Protein AF-A0A7X8EZ21-F1 (afdb_monomer_lite)

Foldseek 3Di:
DWDDPVAWIWDDDPFKIKTWGWDQPPPPPDPDRQAIKIKIWMWTADPVRDTHTDDIDIDGDPDPVVVVVVNQVVVCVRVVHRDDDPD

pLDDT: mean 82.59, std 12.91, range [47.0, 95.5]

Structure (mmCIF, N/CA/C/O backbone):
data_AF-A0A7X8EZ21-F1
#
_entry.id   AF-A0A7X8EZ21-F1
#
loop_
_atom_site.group_PDB
_atom_site.id
_atom_site.type_symbol
_atom_site.label_atom_id
_atom_site.labe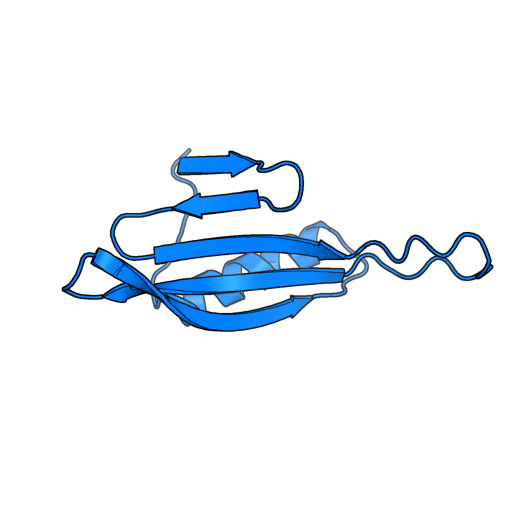l_alt_id
_atom_site.label_comp_id
_atom_site.label_asym_id
_atom_site.label_entity_id
_atom_site.label_seq_id
_atom_site.pdbx_PDB_ins_code
_atom_site.Cartn_x
_atom_site.Cartn_y
_atom_site.Cartn_z
_atom_site.occupancy
_atom_site.B_iso_or_equiv
_atom_site.auth_seq_id
_atom_site.auth_comp_id
_atom_site.auth_asym_id
_atom_site.auth_atom_id
_atom_site.pdbx_PDB_model_num
ATOM 1 N N . MET A 1 1 ? 5.814 -1.656 11.030 1.00 71.69 1 MET A N 1
ATOM 2 C CA . MET A 1 1 ? 6.770 -2.776 10.828 1.00 71.69 1 MET A CA 1
ATOM 3 C C . MET A 1 1 ? 6.497 -3.407 9.471 1.00 71.69 1 MET A C 1
ATOM 5 O O . MET A 1 1 ? 5.325 -3.523 9.125 1.00 71.69 1 MET A O 1
ATOM 9 N N . ALA A 1 2 ? 7.536 -3.766 8.712 1.00 81.81 2 ALA A N 1
ATOM 10 C CA . ALA A 1 2 ? 7.405 -4.435 7.416 1.00 81.81 2 ALA A CA 1
ATOM 11 C C . ALA A 1 2 ? 7.790 -5.917 7.542 1.00 81.81 2 ALA A C 1
ATOM 13 O O . ALA A 1 2 ? 8.809 -6.233 8.156 1.00 81.81 2 ALA A O 1
ATOM 14 N N . VAL A 1 3 ? 6.982 -6.817 6.982 1.00 86.06 3 VAL A N 1
ATOM 15 C CA . VAL A 1 3 ? 7.205 -8.270 7.001 1.00 86.06 3 VAL A CA 1
ATOM 16 C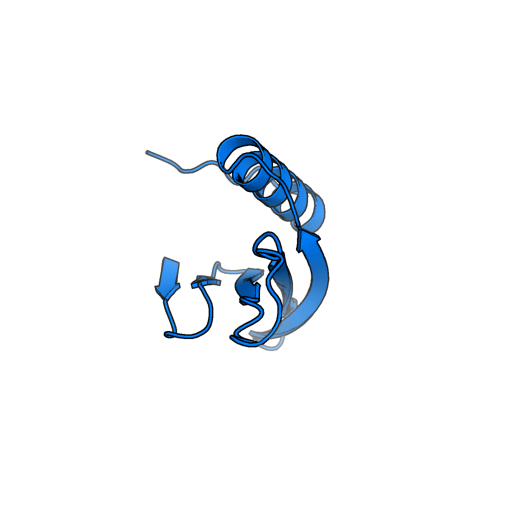 C . VAL A 1 3 ? 7.028 -8.816 5.589 1.00 86.06 3 VAL A C 1
ATOM 18 O O . VAL A 1 3 ? 5.993 -8.605 4.961 1.00 86.06 3 VAL A O 1
ATOM 21 N N . ASN A 1 4 ? 8.032 -9.531 5.083 1.00 85.50 4 ASN A N 1
ATOM 22 C CA . ASN A 1 4 ? 7.919 -10.279 3.834 1.00 85.50 4 ASN A CA 1
ATOM 23 C C . ASN A 1 4 ? 7.374 -11.682 4.134 1.00 85.50 4 ASN A C 1
ATOM 25 O O . ASN A 1 4 ? 7.972 -12.428 4.906 1.00 85.50 4 ASN A O 1
ATOM 29 N N . THR A 1 5 ? 6.244 -12.034 3.527 1.00 85.00 5 THR A N 1
ATOM 30 C CA . THR A 1 5 ? 5.560 -13.323 3.733 1.00 85.00 5 THR A CA 1
ATOM 31 C C . THR A 1 5 ? 5.983 -14.405 2.732 1.00 85.00 5 THR A C 1
ATOM 33 O O . THR A 1 5 ? 5.449 -15.509 2.752 1.00 85.00 5 THR A O 1
ATOM 36 N N . GLY A 1 6 ? 6.899 -14.092 1.811 1.00 81.50 6 GLY A N 1
ATOM 37 C CA . GLY A 1 6 ? 7.243 -14.926 0.656 1.00 81.50 6 GLY A CA 1
ATOM 38 C C . GLY A 1 6 ? 6.275 -14.775 -0.524 1.00 81.50 6 GLY A C 1
ATOM 39 O O . GLY A 1 6 ? 6.616 -15.167 -1.636 1.00 81.50 6 GLY A O 1
ATOM 40 N N . GLN A 1 7 ? 5.100 -14.175 -0.309 1.00 82.44 7 GLN A N 1
ATOM 41 C CA . GLN A 1 7 ? 4.108 -13.885 -1.354 1.00 82.44 7 GLN A CA 1
ATOM 42 C C . GLN A 1 7 ? 3.814 -12.388 -1.495 1.00 82.44 7 GLN A C 1
ATOM 44 O O . GLN A 1 7 ? 3.534 -11.899 -2.589 1.00 82.44 7 GLN A O 1
ATOM 49 N N . SER A 1 8 ? 3.876 -11.656 -0.385 1.00 87.94 8 SER A N 1
ATOM 50 C CA . SER A 1 8 ? 3.629 -10.221 -0.333 1.00 87.94 8 SER A CA 1
ATOM 51 C C . SER A 1 8 ? 4.482 -9.541 0.726 1.00 87.94 8 SER A C 1
A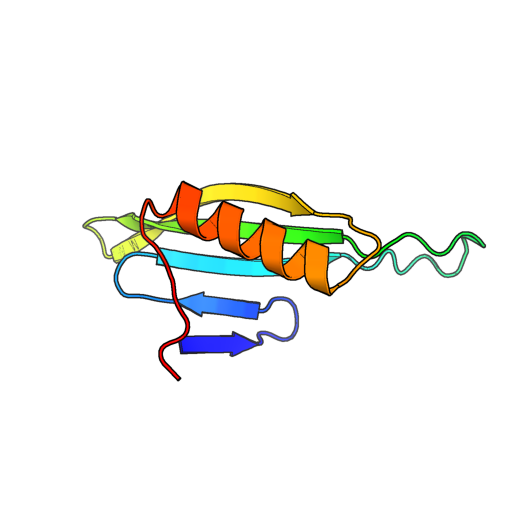TOM 53 O O . SER A 1 8 ? 4.884 -10.148 1.725 1.00 87.94 8 SER A O 1
ATOM 55 N N . LEU A 1 9 ? 4.733 -8.255 0.509 1.00 90.38 9 LEU A N 1
ATOM 56 C CA . LEU A 1 9 ? 5.309 -7.376 1.512 1.00 90.38 9 LEU A CA 1
ATOM 57 C C . LEU A 1 9 ? 4.171 -6.717 2.294 1.00 90.38 9 LEU A C 1
ATOM 59 O O . LEU A 1 9 ? 3.327 -6.037 1.711 1.00 90.38 9 LEU A O 1
ATOM 63 N N . VAL A 1 10 ? 4.138 -6.934 3.605 1.00 89.81 10 VAL A N 1
ATOM 64 C CA . VAL A 1 10 ? 3.059 -6.480 4.485 1.00 89.81 10 VAL A CA 1
ATOM 65 C C . VAL A 1 10 ? 3.581 -5.427 5.450 1.00 89.81 10 VAL A C 1
ATOM 67 O O . VAL A 1 10 ? 4.547 -5.661 6.173 1.00 89.81 10 VAL A O 1
ATOM 70 N N . PHE A 1 11 ? 2.909 -4.284 5.500 1.00 89.69 11 PHE A N 1
ATOM 71 C CA . PHE A 1 11 ? 3.154 -3.206 6.447 1.00 89.69 11 PHE A CA 1
ATOM 72 C C . PHE A 1 11 ? 1.974 -3.112 7.400 1.00 89.69 11 PHE A C 1
ATOM 74 O O . PHE A 1 11 ? 0.829 -3.016 6.964 1.00 89.69 11 PHE A O 1
ATOM 81 N N . VAL A 1 12 ? 2.251 -3.118 8.700 1.00 87.69 12 VAL A N 1
ATOM 82 C CA . VAL A 1 12 ? 1.222 -2.944 9.731 1.00 87.69 12 VAL A CA 1
ATOM 83 C C . VAL A 1 12 ? 1.585 -1.754 10.610 1.00 87.69 12 VAL A C 1
ATOM 85 O O . VAL A 1 12 ? 2.725 -1.645 11.088 1.00 87.69 12 VAL A O 1
ATOM 88 N N . SER A 1 13 ? 0.608 -0.869 10.789 1.00 87.19 13 SER A N 1
ATOM 89 C CA . SER A 1 13 ? 0.572 0.204 11.778 1.00 87.19 13 SER A CA 1
ATOM 90 C C . SER A 1 13 ? -0.592 -0.024 12.750 1.00 87.19 13 SER A C 1
ATOM 92 O O . SER A 1 13 ? -1.270 -1.052 12.698 1.00 87.19 13 SER A O 1
ATOM 94 N N . GLU A 1 14 ? -0.806 0.918 13.666 1.00 87.88 14 GLU A N 1
ATOM 95 C CA . GLU A 1 14 ? -1.887 0.838 14.649 1.00 87.88 14 GLU A CA 1
ATOM 96 C C . GLU A 1 14 ? -3.270 0.739 13.991 1.00 87.88 14 GLU A C 1
ATOM 98 O O . GLU A 1 14 ? -4.062 -0.122 14.379 1.00 87.88 14 GLU A O 1
ATOM 103 N N . ASP A 1 15 ? -3.507 1.550 12.956 1.00 90.94 15 ASP A N 1
ATOM 104 C CA . ASP A 1 15 ? -4.809 1.696 12.296 1.00 90.94 15 ASP A CA 1
ATOM 105 C C . ASP A 1 15 ? -4.883 1.047 10.911 1.00 90.94 15 ASP A C 1
ATOM 107 O O . ASP A 1 15 ? -5.980 0.829 10.386 1.00 90.94 15 ASP A O 1
ATOM 111 N N . TRP A 1 16 ? -3.739 0.738 10.294 1.00 92.25 16 TRP A N 1
ATOM 112 C CA . TRP A 1 16 ? -3.683 0.343 8.889 1.00 92.25 16 TRP A CA 1
ATOM 113 C C . TRP A 1 16 ? -2.838 -0.903 8.667 1.00 92.25 16 TRP A C 1
ATOM 115 O O . TRP A 1 16 ? -1.786 -1.099 9.272 1.00 92.25 16 TRP A O 1
ATOM 125 N N . LYS A 1 17 ? -3.287 -1.729 7.725 1.00 92.69 17 LYS A N 1
ATOM 126 C CA . LYS A 1 17 ? -2.481 -2.784 7.119 1.00 92.69 17 LYS A CA 1
ATOM 127 C C . LYS A 1 17 ? -2.392 -2.510 5.625 1.00 92.69 17 LYS A C 1
ATOM 129 O O . LYS A 1 17 ? -3.411 -2.270 4.984 1.00 92.69 17 LYS A O 1
ATOM 134 N N . VAL A 1 18 ? -1.192 -2.572 5.069 1.00 93.38 18 VAL A N 1
ATOM 135 C CA . VAL A 1 18 ? -0.939 -2.454 3.633 1.00 93.38 18 VAL A CA 1
ATOM 136 C C . VAL A 1 18 ? -0.238 -3.716 3.163 1.00 93.38 18 VAL A C 1
ATOM 138 O O . VAL A 1 18 ? 0.711 -4.166 3.795 1.00 93.38 18 VAL A O 1
ATOM 141 N N . GLU A 1 19 ? -0.688 -4.291 2.058 1.00 94.25 19 GLU A N 1
ATOM 142 C CA . GLU A 1 19 ? -0.055 -5.449 1.432 1.00 94.25 19 GLU A CA 1
ATOM 143 C C . GLU A 1 19 ? 0.316 -5.118 -0.012 1.00 94.25 19 GLU A C 1
ATOM 145 O O . GLU A 1 19 ? -0.533 -4.657 -0.778 1.00 94.25 19 GLU A O 1
ATOM 150 N N . LEU A 1 20 ? 1.561 -5.396 -0.392 1.00 92.44 20 LEU A N 1
ATOM 151 C CA . LEU A 1 20 ? 2.045 -5.318 -1.766 1.00 92.44 20 LEU A CA 1
ATOM 152 C C . LEU A 1 20 ? 2.285 -6.719 -2.306 1.00 92.44 20 LEU A C 1
ATOM 154 O O . LEU A 1 20 ? 3.120 -7.463 -1.792 1.00 92.44 20 LEU A O 1
ATOM 158 N N . TRP A 1 21 ? 1.559 -7.058 -3.359 1.00 92.06 21 TRP A N 1
ATOM 159 C CA . TRP A 1 21 ? 1.632 -8.343 -4.031 1.00 92.06 21 TRP A CA 1
ATOM 160 C C . TRP A 1 21 ? 2.267 -8.150 -5.400 1.00 92.06 21 TRP A C 1
ATOM 162 O O . TRP A 1 21 ? 1.753 -7.392 -6.223 1.00 92.06 21 TRP A O 1
ATOM 172 N N . GLU A 1 22 ? 3.367 -8.848 -5.660 1.00 86.94 22 GLU A N 1
ATOM 173 C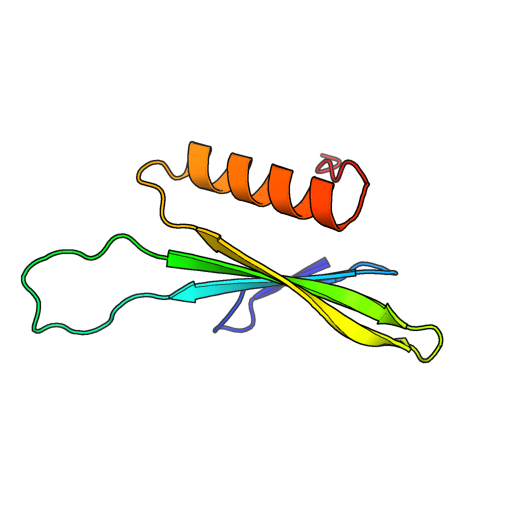 CA . GLU A 1 22 ? 3.953 -8.875 -6.994 1.00 86.94 22 GLU A CA 1
ATOM 174 C C . GLU A 1 22 ? 3.290 -9.974 -7.824 1.00 86.94 22 GLU A C 1
ATOM 176 O O . GLU A 1 22 ? 3.360 -11.160 -7.505 1.00 86.94 22 GLU A O 1
ATOM 181 N N . HIS A 1 23 ? 2.652 -9.580 -8.918 1.00 82.50 23 HIS A N 1
ATOM 182 C CA . HIS A 1 23 ? 2.092 -10.494 -9.897 1.00 82.50 23 HIS A CA 1
ATOM 183 C C . HIS A 1 23 ? 3.086 -10.626 -11.054 1.00 82.50 23 HIS A C 1
ATOM 185 O O . HIS A 1 23 ? 3.122 -9.801 -11.971 1.00 82.50 23 HIS A O 1
ATOM 191 N N . ARG A 1 24 ? 3.906 -11.682 -11.011 1.00 70.62 24 ARG A N 1
ATOM 192 C CA . ARG A 1 24 ? 4.719 -12.108 -12.156 1.00 70.62 24 ARG A CA 1
ATOM 193 C C . ARG A 1 24 ? 3.901 -13.084 -12.988 1.00 70.62 24 ARG A C 1
ATOM 195 O O . ARG A 1 24 ? 3.488 -14.126 -12.488 1.00 70.62 24 ARG A O 1
ATOM 202 N N . ASN A 1 25 ? 3.677 -12.765 -14.257 1.00 62.75 25 ASN A N 1
ATOM 203 C CA . ASN A 1 25 ? 3.120 -13.729 -15.199 1.00 62.75 25 ASN A CA 1
ATOM 204 C C . ASN A 1 25 ? 4.208 -14.782 -15.468 1.00 62.75 25 ASN A C 1
ATOM 206 O O . ASN A 1 25 ? 5.167 -14.526 -16.189 1.00 62.75 25 ASN A O 1
ATOM 210 N N . THR A 1 26 ? 4.108 -15.943 -14.821 1.00 57.78 26 THR A N 1
ATOM 211 C CA . THR A 1 26 ? 5.107 -17.026 -14.890 1.00 57.78 26 THR A CA 1
ATOM 212 C C . THR A 1 26 ? 4.977 -17.888 -16.146 1.00 57.78 26 THR A C 1
ATOM 214 O O . THR A 1 26 ? 5.641 -18.917 -16.269 1.00 57.78 26 THR A O 1
ATOM 217 N N . THR A 1 27 ? 4.140 -17.483 -17.103 1.00 57.09 27 THR A N 1
ATOM 218 C CA . THR A 1 27 ? 3.915 -18.220 -18.342 1.00 57.09 27 THR A CA 1
ATOM 219 C C . THR A 1 27 ? 5.155 -18.143 -19.235 1.00 57.09 27 THR A C 1
ATOM 221 O O . THR A 1 27 ? 5.288 -17.258 -20.076 1.00 57.09 27 THR A O 1
ATOM 224 N N . PHE A 1 28 ? 6.044 -19.128 -19.082 1.00 55.72 28 PHE A N 1
ATOM 225 C CA . PHE A 1 28 ? 7.247 -19.364 -19.898 1.00 55.72 28 PHE A CA 1
ATOM 226 C C . PHE A 1 28 ? 6.975 -19.427 -21.418 1.00 55.72 28 PHE A C 1
ATOM 228 O O . PHE A 1 28 ? 7.906 -19.366 -22.213 1.00 55.72 28 PHE A O 1
ATOM 235 N N . ALA A 1 29 ? 5.708 -19.560 -21.827 1.00 57.62 29 ALA A N 1
ATOM 236 C CA . ALA A 1 29 ? 5.279 -19.727 -23.214 1.00 57.62 29 ALA A CA 1
ATOM 237 C C . ALA A 1 29 ? 4.994 -18.415 -23.975 1.00 57.62 29 ALA A C 1
ATOM 239 O O . ALA A 1 29 ? 4.708 -18.467 -25.170 1.00 57.62 29 ALA A O 1
ATOM 240 N N . ILE A 1 30 ? 5.054 -17.241 -23.333 1.00 56.59 30 ILE A N 1
ATOM 241 C CA . ILE A 1 30 ? 4.791 -15.960 -24.007 1.00 56.59 30 ILE A CA 1
ATOM 242 C C . ILE A 1 30 ? 6.117 -15.220 -24.197 1.00 56.59 30 ILE A C 1
ATOM 244 O O . ILE A 1 30 ? 6.705 -14.705 -23.255 1.00 56.59 30 ILE A O 1
ATOM 248 N N . SER A 1 31 ? 6.560 -15.113 -25.449 1.00 54.75 31 SER A N 1
ATOM 249 C CA . SER A 1 31 ? 7.757 -14.376 -25.894 1.00 54.75 31 SER A CA 1
ATOM 250 C C . SER A 1 31 ? 7.708 -12.855 -25.655 1.00 54.75 31 SER A C 1
ATOM 252 O O . SER A 1 31 ? 8.622 -12.132 -26.045 1.00 54.75 31 SER A O 1
ATOM 254 N N . LYS A 1 32 ? 6.653 -12.350 -25.007 1.00 56.56 32 LYS A N 1
ATOM 255 C CA . LYS A 1 32 ? 6.527 -10.967 -24.546 1.00 56.56 32 LYS A CA 1
ATOM 256 C C . LYS A 1 32 ? 6.695 -10.928 -23.036 1.00 56.56 32 LYS A C 1
ATOM 258 O O . LYS A 1 32 ? 5.812 -11.354 -22.299 1.00 56.56 32 LYS A O 1
ATOM 263 N N . GLN A 1 33 ? 7.810 -10.355 -22.599 1.00 56.75 33 GLN A N 1
ATOM 264 C CA . GLN A 1 33 ? 8.064 -9.995 -21.211 1.00 56.75 33 GLN A CA 1
ATOM 265 C C . GLN A 1 33 ? 6.933 -9.069 -20.726 1.00 56.75 33 GLN A C 1
ATOM 267 O O . GLN A 1 33 ? 6.869 -7.895 -21.088 1.00 56.75 33 GLN A O 1
ATOM 272 N N . THR A 1 34 ? 5.968 -9.609 -19.981 1.00 64.31 34 THR A N 1
ATOM 273 C CA . THR A 1 34 ? 4.891 -8.804 -19.399 1.00 64.31 34 THR A CA 1
ATOM 274 C C . THR A 1 34 ? 5.469 -8.003 -18.241 1.00 64.31 34 THR A C 1
ATOM 276 O O . THR A 1 34 ? 6.077 -8.590 -17.345 1.00 64.31 34 THR A O 1
ATOM 279 N N . LYS A 1 35 ? 5.292 -6.677 -18.260 1.00 72.19 35 LYS A N 1
ATOM 280 C CA . LYS A 1 35 ? 5.769 -5.790 -17.190 1.00 72.19 35 LYS A CA 1
ATOM 281 C C . LYS A 1 35 ? 5.198 -6.260 -15.846 1.00 72.19 35 LYS A C 1
ATOM 283 O O . LYS A 1 35 ? 3.999 -6.561 -15.815 1.00 72.19 35 LYS A O 1
ATOM 288 N N . PRO A 1 36 ? 6.009 -6.332 -14.777 1.00 72.94 36 PRO A N 1
ATOM 289 C CA . PRO A 1 36 ? 5.537 -6.775 -13.472 1.00 72.94 36 PRO A CA 1
ATOM 290 C C . PRO A 1 36 ? 4.400 -5.869 -12.993 1.00 72.94 36 PRO A C 1
ATOM 292 O O . PRO A 1 36 ? 4.469 -4.646 -13.126 1.00 72.94 36 PRO A O 1
ATOM 295 N N . THR A 1 37 ? 3.345 -6.478 -12.459 1.00 86.25 37 THR A N 1
ATOM 296 C CA . THR A 1 37 ? 2.210 -5.752 -11.884 1.00 86.25 37 THR A CA 1
ATOM 297 C C . THR A 1 37 ? 2.302 -5.833 -10.369 1.00 86.25 37 THR A C 1
ATOM 299 O O . THR A 1 37 ? 2.392 -6.927 -9.813 1.00 86.25 37 THR A O 1
ATOM 302 N N . ILE A 1 38 ? 2.270 -4.687 -9.693 1.00 90.31 38 ILE A N 1
ATOM 303 C CA . ILE A 1 38 ? 2.232 -4.618 -8.232 1.00 90.31 38 ILE A CA 1
ATOM 304 C C . ILE A 1 38 ? 0.818 -4.270 -7.794 1.00 90.31 38 ILE A C 1
ATOM 306 O O . ILE A 1 38 ? 0.298 -3.211 -8.134 1.00 90.31 38 ILE A O 1
ATOM 310 N N . ARG A 1 39 ? 0.205 -5.151 -7.013 1.00 92.81 39 ARG A N 1
ATOM 311 C CA . ARG A 1 39 ? -1.098 -4.927 -6.396 1.00 92.81 39 ARG A CA 1
ATOM 312 C C . ARG A 1 39 ? -0.918 -4.409 -4.981 1.00 92.81 39 ARG A C 1
ATOM 314 O O . ARG A 1 39 ? -0.359 -5.107 -4.138 1.00 92.81 39 ARG A O 1
ATOM 321 N N . VAL A 1 40 ? -1.451 -3.226 -4.707 1.00 94.44 40 VAL A N 1
ATOM 322 C CA . VAL A 1 40 ? -1.498 -2.632 -3.369 1.00 94.44 40 VAL A CA 1
ATOM 323 C C . VAL A 1 40 ? -2.888 -2.858 -2.791 1.00 94.44 40 VAL A C 1
ATOM 325 O O . VAL A 1 40 ? -3.881 -2.509 -3.425 1.00 94.44 40 VAL A O 1
ATOM 328 N N . LYS A 1 41 ? -2.971 -3.432 -1.591 1.00 95.12 41 LYS A N 1
ATOM 329 C CA . LYS A 1 41 ? -4.214 -3.578 -0.820 1.00 95.12 41 LYS A CA 1
ATOM 330 C C . LYS A 1 41 ? -4.072 -2.847 0.504 1.00 95.12 41 LYS A C 1
ATOM 332 O O . LYS A 1 41 ? -3.096 -3.063 1.216 1.00 95.12 41 LYS A O 1
ATOM 337 N N . ILE A 1 42 ? -5.050 -2.023 0.848 1.00 94.81 42 ILE A N 1
ATOM 338 C CA . ILE A 1 42 ? -5.064 -1.208 2.060 1.00 94.81 42 ILE A CA 1
ATOM 339 C C . ILE A 1 42 ? -6.282 -1.600 2.880 1.00 94.81 42 ILE A C 1
ATOM 341 O O . ILE A 1 42 ? -7.417 -1.617 2.393 1.00 94.81 42 ILE A O 1
ATOM 345 N N . PHE A 1 43 ? -6.030 -1.911 4.140 1.00 95.50 43 PHE A N 1
ATOM 346 C CA . PHE A 1 43 ? -7.015 -2.361 5.099 1.00 95.50 43 PHE A CA 1
ATOM 347 C C . PHE A 1 43 ? -7.023 -1.410 6.287 1.00 95.50 43 PHE A C 1
ATOM 349 O O . PHE A 1 43 ? -5.963 -1.017 6.777 1.00 95.50 43 PHE A O 1
ATOM 356 N N . LYS A 1 44 ? -8.219 -1.092 6.776 1.00 94.62 44 LYS A N 1
ATOM 357 C CA . LYS A 1 44 ? -8.417 -0.261 7.961 1.00 94.62 44 LYS A CA 1
ATOM 358 C C . LYS A 1 44 ? -8.809 -1.130 9.144 1.00 94.62 44 LYS A C 1
ATOM 360 O O . LYS A 1 44 ? -9.646 -2.026 9.008 1.00 94.62 44 LYS A O 1
ATOM 365 N N . LYS A 1 45 ? -8.219 -0.864 10.302 1.00 94.38 45 LYS 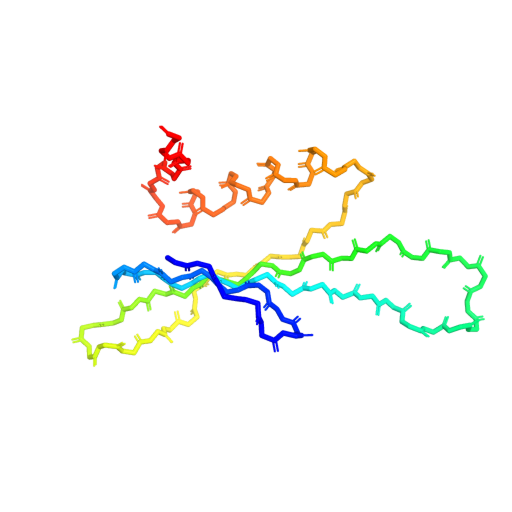A N 1
ATOM 366 C CA . LYS A 1 45 ? -8.575 -1.529 11.549 1.00 94.38 45 LYS A CA 1
ATOM 367 C C . LYS A 1 45 ? -9.931 -1.035 12.041 1.00 94.38 45 LYS A C 1
ATOM 369 O O . LYS A 1 45 ? -10.229 0.158 12.034 1.00 94.38 45 LYS A O 1
ATOM 374 N N . THR A 1 46 ? -10.771 -1.968 12.455 1.00 93.88 46 THR A N 1
ATOM 375 C CA . THR A 1 46 ? -12.063 -1.685 13.080 1.00 93.88 46 THR A CA 1
ATOM 376 C C . THR A 1 46 ? -11.907 -1.547 14.590 1.00 93.88 46 THR A C 1
ATOM 378 O O . THR A 1 46 ? -10.913 -1.982 15.170 1.00 93.88 46 THR A O 1
ATOM 381 N N . LEU A 1 47 ? -12.942 -1.031 15.259 1.00 90.75 47 LEU A N 1
ATOM 382 C CA . LEU A 1 47 ? -12.999 -0.963 16.726 1.00 90.75 47 LEU A CA 1
ATOM 383 C C . LEU A 1 47 ? -12.884 -2.339 17.407 1.00 90.75 47 LEU A C 1
ATOM 385 O O . LEU A 1 47 ? -12.553 -2.414 18.584 1.00 90.75 47 LEU A O 1
ATOM 389 N N . LYS A 1 48 ? -13.148 -3.429 16.674 1.00 91.12 48 LYS A N 1
ATOM 390 C CA . LYS A 1 48 ? -13.007 -4.810 17.160 1.00 91.12 48 LYS A CA 1
ATOM 391 C C . LYS A 1 48 ? -11.582 -5.356 17.023 1.00 91.12 48 LYS A C 1
ATOM 393 O O . LYS A 1 48 ? -11.311 -6.456 17.485 1.00 91.12 48 LYS A O 1
ATOM 398 N N . GLY A 1 49 ? -10.679 -4.597 16.402 1.00 90.06 49 GLY A N 1
ATOM 399 C CA . GLY A 1 49 ? -9.294 -4.990 16.154 1.00 90.06 49 GLY A CA 1
ATOM 400 C C . GLY A 1 49 ? -9.054 -5.666 14.803 1.00 90.06 49 GLY A C 1
ATOM 401 O O . GLY A 1 49 ? -7.898 -5.808 14.410 1.00 90.06 49 GLY A O 1
ATOM 402 N N . ASP A 1 50 ? -10.112 -6.015 14.067 1.00 93.31 50 ASP A N 1
ATOM 403 C CA . ASP A 1 50 ? -10.011 -6.666 12.758 1.00 93.31 50 ASP A CA 1
ATOM 404 C C . ASP A 1 50 ? -9.676 -5.670 11.645 1.00 93.31 50 ASP A C 1
ATOM 406 O O . ASP A 1 50 ? -10.218 -4.563 11.614 1.00 93.31 50 ASP A O 1
ATOM 410 N N . PHE A 1 51 ? -8.843 -6.085 10.689 1.00 93.00 51 PHE A N 1
ATOM 411 C CA . PHE A 1 51 ? -8.533 -5.310 9.486 1.00 93.00 51 PHE A CA 1
ATOM 412 C C . PHE A 1 51 ? -9.521 -5.620 8.359 1.00 93.00 51 PHE A C 1
ATOM 414 O O . PHE A 1 51 ? -9.561 -6.739 7.849 1.00 93.00 51 PHE A O 1
ATOM 421 N N . VAL A 1 52 ? -10.267 -4.608 7.918 1.00 94.19 52 VAL A N 1
ATOM 422 C CA . VAL A 1 52 ? -11.231 -4.714 6.815 1.00 94.19 52 VAL A CA 1
ATOM 423 C C . VAL A 1 52 ? -10.642 -4.090 5.557 1.00 94.19 52 VAL A C 1
ATOM 425 O O . VAL A 1 52 ? -10.041 -3.018 5.611 1.00 94.19 52 VAL A O 1
ATOM 428 N N . ALA A 1 53 ? -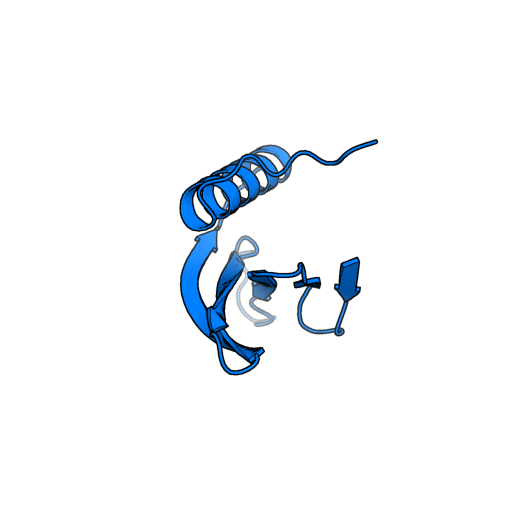10.799 -4.768 4.419 1.00 92.12 53 ALA A N 1
ATOM 429 C CA . ALA A 1 53 ? -10.329 -4.271 3.130 1.00 92.12 53 ALA A CA 1
ATOM 430 C C . ALA A 1 53 ? -11.057 -2.971 2.755 1.00 92.12 53 ALA A C 1
ATOM 432 O O . ALA A 1 53 ? -12.285 -2.923 2.786 1.00 92.12 53 ALA A O 1
ATOM 433 N N . GLY A 1 54 ? -10.295 -1.933 2.406 1.00 89.50 54 GLY A N 1
ATOM 434 C CA . GLY A 1 54 ? -10.833 -0.636 1.995 1.00 89.50 54 GLY A CA 1
ATOM 435 C C . GLY A 1 54 ? -10.487 -0.307 0.549 1.00 89.50 54 GLY A C 1
ATOM 436 O O . GLY A 1 54 ? -11.366 -0.237 -0.304 1.00 89.50 54 GLY A O 1
ATOM 437 N N . HIS A 1 55 ? -9.196 -0.136 0.265 1.00 90.56 55 HIS A N 1
ATOM 438 C CA . HIS A 1 55 ? -8.713 0.290 -1.048 1.00 90.56 55 HIS A CA 1
ATOM 439 C C . HIS A 1 55 ? -7.834 -0.788 -1.679 1.00 90.56 55 HIS A C 1
ATOM 441 O O . HIS A 1 55 ? -7.078 -1.471 -0.986 1.00 90.56 55 HIS A O 1
ATOM 447 N N . TYR A 1 56 ? -7.918 -0.941 -2.997 1.00 93.31 56 TYR A N 1
ATOM 448 C CA . TYR A 1 56 ? -6.970 -1.744 -3.756 1.00 93.31 56 TYR A CA 1
ATOM 449 C C . TYR A 1 56 ? -6.697 -1.115 -5.123 1.00 93.31 56 TYR A C 1
ATOM 451 O O . TYR A 1 56 ? -7.597 -0.526 -5.724 1.00 93.31 56 TYR A O 1
ATOM 459 N N . GLN A 1 57 ? -5.458 -1.224 -5.600 1.00 93.88 57 GLN A N 1
ATOM 460 C CA . GLN A 1 57 ? -5.051 -0.734 -6.915 1.00 93.88 57 GLN A CA 1
ATOM 461 C C . GLN A 1 57 ? -3.879 -1.555 -7.451 1.00 93.88 57 GLN A C 1
ATOM 463 O O . GLN A 1 57 ? -2.930 -1.856 -6.725 1.00 93.88 57 GLN A O 1
ATOM 468 N N . ASP A 1 58 ? -3.946 -1.868 -8.741 1.00 91.88 58 ASP A N 1
ATOM 469 C CA . ASP A 1 58 ? -2.854 -2.492 -9.477 1.00 91.88 58 ASP A CA 1
ATOM 470 C C . ASP A 1 58 ? -2.046 -1.413 -10.201 1.00 91.88 58 ASP A C 1
ATOM 472 O O . ASP A 1 58 ? -2.611 -0.525 -10.845 1.00 91.88 58 ASP A O 1
ATOM 476 N N . PHE A 1 59 ? -0.724 -1.503 -10.103 1.00 90.25 59 PHE A N 1
ATOM 477 C CA . PHE A 1 59 ? 0.226 -0.614 -10.754 1.00 90.25 59 PHE A CA 1
ATOM 478 C C . PHE A 1 59 ? 1.086 -1.407 -11.729 1.00 90.25 59 PHE A C 1
ATOM 480 O O . PHE A 1 59 ? 1.590 -2.484 -11.407 1.00 90.25 59 PHE A O 1
ATOM 487 N N . GLN A 1 60 ? 1.273 -0.852 -12.921 1.00 84.75 60 GLN A N 1
ATOM 488 C CA . GLN A 1 60 ? 2.136 -1.409 -13.951 1.00 84.75 60 GLN A CA 1
ATOM 489 C C . GLN A 1 60 ? 2.861 -0.241 -14.621 1.00 84.75 60 GLN A C 1
ATOM 491 O O . GLN A 1 60 ? 2.300 0.439 -15.477 1.00 84.75 60 GLN A O 1
ATOM 496 N N . LEU A 1 61 ? 4.083 0.038 -14.169 1.00 75.81 61 LEU A N 1
ATOM 497 C CA . LEU A 1 61 ? 4.894 1.166 -14.633 1.00 75.81 61 LEU A CA 1
ATOM 498 C C . LEU A 1 61 ? 6.272 0.676 -15.078 1.00 75.81 61 LEU A C 1
ATOM 500 O O . LEU A 1 61 ? 6.790 -0.303 -14.545 1.00 75.81 61 LEU A O 1
ATOM 504 N N . ASP A 1 62 ? 6.839 1.358 -16.074 1.00 73.00 62 ASP A N 1
ATOM 505 C CA . ASP A 1 62 ? 8.132 1.007 -16.677 1.00 73.00 62 ASP A CA 1
ATOM 506 C C . ASP A 1 62 ? 9.324 1.353 -15.786 1.00 73.00 62 ASP A C 1
ATOM 508 O O . ASP A 1 62 ? 10.330 0.647 -15.774 1.00 73.00 62 ASP A O 1
ATOM 512 N N . SER A 1 63 ? 9.208 2.445 -15.031 1.00 81.62 63 SER A N 1
ATOM 513 C CA . SER A 1 63 ? 10.249 2.941 -14.140 1.00 81.62 63 SER A CA 1
ATOM 514 C C . SER A 1 63 ? 9.941 2.566 -12.694 1.00 81.62 63 SER A C 1
ATOM 516 O O . SER A 1 63 ? 8.882 2.909 -12.165 1.00 81.62 63 SER A O 1
ATOM 518 N N . LEU A 1 64 ? 10.893 1.909 -12.023 1.00 79.75 64 LEU A N 1
ATOM 519 C CA . LEU A 1 64 ? 10.780 1.554 -10.602 1.00 79.75 64 LEU A CA 1
ATOM 520 C C . LEU A 1 64 ? 10.613 2.788 -9.704 1.00 79.75 64 LEU A C 1
ATOM 522 O O . LEU A 1 64 ? 9.861 2.741 -8.735 1.00 79.75 64 LEU A O 1
ATOM 526 N N . ASN A 1 65 ? 11.270 3.899 -10.044 1.00 83.44 65 ASN A N 1
ATOM 527 C CA . ASN A 1 65 ? 11.174 5.140 -9.274 1.00 83.44 65 ASN A CA 1
ATOM 528 C C . ASN A 1 65 ? 9.774 5.758 -9.385 1.00 83.44 65 ASN A C 1
ATOM 530 O O . ASN A 1 65 ? 9.205 6.203 -8.391 1.00 83.44 65 ASN A O 1
ATOM 534 N N . GLU A 1 66 ? 9.197 5.754 -10.589 1.00 85.94 66 GLU A N 1
ATOM 535 C CA . GLU A 1 66 ? 7.825 6.225 -10.802 1.00 85.94 66 GLU A CA 1
ATOM 536 C C . GLU A 1 66 ? 6.818 5.307 -10.113 1.00 85.94 66 GLU A C 1
ATOM 538 O O . GLU A 1 66 ? 5.872 5.790 -9.492 1.00 85.94 66 GLU A O 1
ATOM 543 N N . LEU A 1 67 ? 7.049 3.992 -10.166 1.00 86.25 67 LEU A N 1
ATOM 544 C CA . LEU A 1 67 ? 6.232 2.997 -9.483 1.00 86.25 67 LEU A CA 1
ATOM 545 C C . LEU A 1 67 ? 6.199 3.230 -7.973 1.00 86.25 67 LEU A C 1
ATOM 547 O O . LEU A 1 67 ? 5.114 3.309 -7.397 1.00 86.25 67 LEU A O 1
ATOM 551 N N . ALA A 1 68 ? 7.367 3.385 -7.351 1.00 86.00 68 ALA A N 1
ATOM 552 C CA . ALA A 1 68 ? 7.475 3.661 -5.924 1.00 86.00 68 ALA A CA 1
ATOM 553 C C . ALA A 1 68 ? 6.724 4.947 -5.547 1.00 86.00 68 ALA A C 1
ATOM 555 O O . ALA A 1 68 ? 5.900 4.932 -4.634 1.00 86.00 68 ALA A O 1
ATOM 556 N N . LEU A 1 69 ? 6.926 6.029 -6.307 1.00 89.50 69 LEU A N 1
ATOM 557 C CA . LEU A 1 69 ? 6.276 7.315 -6.052 1.00 89.50 69 LEU A CA 1
ATOM 558 C C . LEU A 1 69 ? 4.746 7.247 -6.191 1.00 89.50 69 LEU A C 1
ATOM 560 O O . LEU A 1 69 ? 4.023 7.855 -5.402 1.00 89.50 69 LEU A O 1
ATOM 564 N N . GLN A 1 70 ? 4.230 6.534 -7.195 1.00 90.19 70 GLN A N 1
ATOM 565 C CA . GLN A 1 70 ? 2.784 6.385 -7.393 1.00 90.19 70 GLN A CA 1
ATOM 566 C C . GLN A 1 70 ? 2.144 5.533 -6.293 1.00 90.19 70 GLN A C 1
ATOM 568 O O . GLN A 1 70 ? 1.084 5.895 -5.781 1.00 90.19 70 GLN A O 1
ATOM 573 N N . ILE A 1 71 ? 2.805 4.444 -5.892 1.00 90.75 71 ILE A N 1
ATOM 574 C CA . ILE A 1 71 ? 2.374 3.606 -4.769 1.00 90.75 71 ILE A CA 1
ATOM 575 C C . ILE A 1 71 ? 2.346 4.423 -3.474 1.00 90.75 71 ILE A C 1
ATOM 577 O O . ILE A 1 71 ? 1.349 4.383 -2.754 1.00 90.75 71 ILE A O 1
ATOM 581 N N . GLU A 1 72 ? 3.396 5.197 -3.193 1.00 89.62 72 GLU A N 1
ATOM 582 C CA . GLU A 1 72 ? 3.464 6.048 -2.003 1.00 89.62 72 GLU A CA 1
ATOM 583 C C . GLU A 1 72 ? 2.296 7.040 -1.964 1.00 89.62 72 GLU A C 1
ATOM 585 O O . GLU A 1 72 ? 1.545 7.076 -0.988 1.00 89.62 72 GLU A O 1
ATOM 590 N N . ARG A 1 73 ? 2.085 7.793 -3.053 1.00 90.94 73 ARG A N 1
ATOM 591 C CA . ARG A 1 73 ? 0.984 8.763 -3.157 1.00 90.94 73 ARG A CA 1
ATOM 592 C C . ARG A 1 73 ? -0.378 8.111 -2.971 1.00 90.94 73 ARG A C 1
ATOM 594 O O . ARG A 1 73 ? -1.244 8.680 -2.312 1.00 90.94 73 ARG A O 1
ATOM 601 N N . TYR A 1 74 ? -0.572 6.926 -3.540 1.00 92.56 74 TYR A N 1
ATOM 602 C CA . TYR A 1 74 ? -1.816 6.182 -3.400 1.00 92.56 74 TYR A CA 1
ATOM 603 C C . TYR A 1 74 ? -2.079 5.768 -1.951 1.00 92.56 74 TYR A C 1
ATOM 605 O O . TYR A 1 74 ? -3.189 5.958 -1.450 1.00 92.56 74 TYR A O 1
ATOM 613 N N . ILE A 1 75 ? -1.061 5.251 -1.258 1.00 90.19 75 ILE A N 1
ATOM 614 C CA . ILE A 1 75 ? -1.185 4.878 0.153 1.00 90.19 75 ILE A CA 1
ATOM 615 C C . ILE A 1 75 ? -1.472 6.122 1.002 1.00 90.19 75 ILE A C 1
ATOM 617 O O . ILE A 1 75 ? -2.400 6.096 1.807 1.00 90.19 75 ILE A O 1
ATOM 621 N N . GLN A 1 76 ? -0.738 7.219 0.796 1.00 90.44 76 GLN A N 1
ATOM 622 C CA . GLN A 1 76 ? -0.951 8.478 1.520 1.00 90.44 76 GLN A CA 1
ATOM 623 C C . GLN A 1 76 ? -2.365 9.031 1.308 1.00 90.44 76 GLN A C 1
ATOM 625 O O . GLN A 1 76 ? -3.017 9.447 2.266 1.00 90.44 76 GLN A O 1
ATOM 630 N N . PHE A 1 77 ? -2.869 8.980 0.072 1.00 90.25 77 PHE A N 1
ATOM 631 C CA . PHE A 1 77 ? -4.237 9.377 -0.254 1.00 90.25 77 PHE A CA 1
ATOM 632 C C . PHE A 1 77 ? -5.276 8.509 0.469 1.00 90.25 77 PHE A C 1
ATOM 634 O O . PHE A 1 77 ? -6.192 9.042 1.089 1.00 90.25 77 PHE A O 1
ATOM 641 N N . ALA A 1 78 ? -5.126 7.183 0.425 1.00 89.25 78 ALA A N 1
ATOM 642 C CA . ALA A 1 78 ? -6.078 6.254 1.034 1.00 89.25 78 ALA A CA 1
ATOM 643 C C . ALA A 1 78 ? -6.076 6.305 2.571 1.00 89.25 78 ALA A C 1
ATOM 645 O O . ALA A 1 78 ? -7.118 6.146 3.204 1.00 89.25 78 ALA A O 1
ATOM 646 N N . VAL A 1 79 ? -4.908 6.531 3.175 1.00 87.69 79 VAL A N 1
ATOM 647 C CA . VAL A 1 79 ? -4.747 6.674 4.629 1.00 87.69 79 VAL A CA 1
ATOM 648 C C . VAL A 1 79 ? -5.139 8.082 5.102 1.00 87.69 79 VAL A C 1
ATOM 650 O O . VAL A 1 79 ? -5.493 8.270 6.266 1.00 87.69 79 VAL A O 1
ATOM 653 N N . GLY A 1 80 ? -5.110 9.074 4.207 1.00 85.75 80 GLY A N 1
ATOM 654 C CA . GLY A 1 80 ? -5.375 10.478 4.525 1.00 85.75 80 GLY A CA 1
ATOM 655 C C . GLY A 1 80 ? -4.260 11.134 5.344 1.00 85.75 80 GLY A C 1
ATOM 656 O O . GLY A 1 80 ? -4.496 12.141 6.008 1.00 85.75 80 GLY A O 1
ATOM 657 N N . GLN A 1 81 ? -3.055 10.557 5.338 1.00 80.44 81 GLN A N 1
ATOM 658 C CA . GLN A 1 81 ? -1.899 11.050 6.084 1.00 80.44 81 GLN A CA 1
ATOM 659 C C . GLN A 1 81 ? -0.631 10.927 5.241 1.00 80.44 81 GLN A C 1
ATOM 661 O O . GLN A 1 81 ? -0.460 9.975 4.480 1.00 80.44 81 GLN A O 1
ATOM 666 N N . ASN A 1 82 ? 0.291 11.871 5.425 1.00 74.94 82 ASN A N 1
ATOM 667 C CA . ASN A 1 82 ? 1.625 11.759 4.851 1.00 74.94 82 ASN A CA 1
ATOM 668 C C . ASN A 1 82 ? 2.428 10.720 5.634 1.00 74.94 82 ASN A C 1
ATOM 670 O O . ASN A 1 82 ? 2.829 10.955 6.771 1.00 74.94 82 ASN A O 1
ATOM 674 N N . ILE A 1 83 ? 2.692 9.587 4.997 1.00 67.06 83 ILE A N 1
ATOM 675 C CA . ILE A 1 83 ? 3.633 8.584 5.477 1.00 67.06 83 ILE A CA 1
ATOM 676 C C . ILE A 1 83 ? 4.994 8.990 4.927 1.00 67.06 83 ILE A C 1
ATOM 678 O O . ILE A 1 83 ? 5.241 8.839 3.733 1.00 67.06 83 ILE A O 1
ATOM 682 N N . ARG A 1 84 ? 5.848 9.555 5.779 1.00 61.69 84 ARG A N 1
ATOM 683 C CA . ARG A 1 84 ? 7.268 9.743 5.474 1.00 61.69 84 ARG A CA 1
ATOM 684 C C . ARG A 1 84 ? 8.054 8.674 6.208 1.00 61.69 84 ARG A C 1
ATOM 686 O O . ARG A 1 84 ? 7.773 8.399 7.374 1.00 61.69 84 ARG A O 1
ATOM 693 N N . GLU A 1 85 ? 9.031 8.087 5.532 1.00 55.44 85 GLU A N 1
ATOM 694 C CA . GLU A 1 85 ? 10.063 7.319 6.216 1.00 55.44 85 GLU A CA 1
ATOM 695 C C . GLU A 1 85 ? 10.812 8.292 7.136 1.00 55.44 85 GLU A C 1
ATOM 697 O O . GLU A 1 85 ? 11.385 9.280 6.674 1.00 55.44 85 GLU A O 1
ATOM 702 N N . ASN A 1 86 ? 10.717 8.082 8.448 1.00 51.69 86 ASN A N 1
ATOM 703 C CA . ASN A 1 86 ? 11.534 8.818 9.402 1.00 51.69 86 ASN A CA 1
ATOM 704 C C . ASN A 1 86 ? 12.895 8.114 9.403 1.00 51.69 86 ASN A C 1
ATOM 706 O O . ASN A 1 86 ? 13.025 7.051 10.012 1.00 51.69 86 ASN A O 1
ATOM 710 N N . VAL A 1 87 ? 13.836 8.645 8.621 1.00 47.00 87 VAL A N 1
ATOM 711 C CA . VAL A 1 87 ? 15.237 8.196 8.591 1.00 47.00 87 VAL A CA 1
ATOM 712 C C . VAL A 1 87 ? 15.923 8.581 9.895 1.00 47.00 87 VAL A C 1
ATOM 714 O O . VAL A 1 87 ? 15.721 9.738 10.332 1.00 47.00 87 VAL A O 1
#

Secondary structure (DSSP, 8-state):
-EEE-SSEEEEE-SSEEEEEEEE----TT-SS-PPPEEEEEEEEE-TTSPEEEEEEEEE--S-HHHHHHHHHHHHHHHHTS------

Radius of gyration: 14.59 Å; chains: 1; bounding box: 28×32×43 Å

Sequence (87 aa):
MAVNTGQSLVFVSEDWKVELWEHRNTTFAISKQTKPTIRVKIFKKTLKGDFVAGHYQDFQLDSLNELALQIERYIQFAVGQNIRENV